Protein AF-A0AAD1B9V3-F1 (afdb_monomer)

Secondary structure (DSSP, 8-state):
-----------------HHHHHHHHHHHHHHHHHHHHH--SEEESGGGSTT--TTT----EEE-TTT----

pLDDT: mean 83.2, std 15.07, range [36.88, 96.19]

Radius of gyration: 15.34 Å; Cα contacts (8 Å, |Δi|>4): 40; chains: 1; bounding box: 28×27×48 Å

Solvent-accessible surface area (backbone atoms only — not comparable to full-atom values): 4816 Å² total; per-residue (Å²): 137,80,81,84,77,76,80,78,83,79,82,86,87,83,90,72,55,73,68,56,53,48,53,52,51,53,49,54,55,48,44,56,50,47,29,72,75,71,68,44,53,60,44,56,48,53,83,77,43,85,89,67,43,87,89,82,50,86,77,53,71,51,72,34,69,93,69,57,75,85,132

Mean predicted aligned error: 7.62 Å

Foldseek 3Di:
DDDPPPPPPDDDDDDDDPVVVVVVVVVQVVQVVCCVVVVDQKDKPQVVDPPDDPVPDDIDMDGDPVPDDDD

Nearest PDB structures (foldseek):
  2xss-assembly1_B-2  TM=5.131E-01  e=1.912E+00  Homo sapiens
  2xss-assembly1_A-2  TM=5.155E-01  e=2.916E+00  Homo sapiens

Sequence (71 aa):
MGSDQRIQLDEISILAEPDTLRALGEFLIKAATDMAADGLEHVHLQDVIEHFSHQAHVDVIALNRALIKPA

Structure (mmCIF, N/CA/C/O backbone):
data_AF-A0AAD1B9V3-F1
#
_entry.id   AF-A0AAD1B9V3-F1
#
loop_
_atom_site.group_PDB
_atom_site.id
_atom_site.type_symbol
_atom_site.label_atom_id
_atom_site.label_alt_id
_atom_site.label_comp_id
_atom_site.label_asym_id
_atom_site.label_entity_id
_atom_site.label_seq_id
_atom_site.pdbx_PDB_ins_code
_atom_site.Cartn_x
_atom_site.Cartn_y
_atom_site.Cartn_z
_atom_site.occupancy
_atom_site.B_iso_or_equiv
_atom_site.auth_seq_id
_atom_site.auth_comp_id
_atom_site.auth_asym_id
_atom_site.auth_atom_id
_atom_site.pdbx_PDB_model_num
ATOM 1 N N . MET A 1 1 ? 15.741 -5.216 36.528 1.00 36.88 1 MET A N 1
ATOM 2 C CA . MET A 1 1 ? 15.638 -6.178 35.416 1.00 36.88 1 MET A CA 1
ATOM 3 C C . MET A 1 1 ? 14.922 -5.476 34.279 1.00 36.88 1 MET A C 1
ATOM 5 O O . MET A 1 1 ? 13.709 -5.347 34.336 1.00 36.88 1 MET A O 1
ATOM 9 N N . GLY A 1 2 ? 15.678 -4.891 33.349 1.00 43.78 2 GLY A N 1
ATOM 10 C CA . GLY A 1 2 ? 15.125 -4.295 32.135 1.00 43.78 2 GLY A CA 1
ATOM 11 C C . GLY A 1 2 ? 15.073 -5.389 31.085 1.00 43.78 2 GLY A C 1
ATOM 12 O O . GLY A 1 2 ? 16.108 -5.967 30.772 1.00 43.78 2 GLY A O 1
ATOM 13 N N . SER A 1 3 ? 13.880 -5.759 30.637 1.00 48.81 3 SER A N 1
ATOM 14 C CA . SER A 1 3 ? 13.739 -6.735 29.565 1.00 48.81 3 SER A CA 1
ATOM 15 C C . SER A 1 3 ? 14.259 -6.120 28.268 1.00 48.81 3 SER A C 1
ATOM 17 O O . SER A 1 3 ? 13.655 -5.180 27.751 1.00 48.81 3 SER A O 1
ATOM 19 N N . ASP A 1 4 ? 15.365 -6.665 27.762 1.00 52.06 4 ASP A N 1
ATOM 20 C CA . ASP A 1 4 ? 15.843 -6.493 26.392 1.00 52.06 4 ASP A CA 1
ATOM 21 C C . ASP A 1 4 ? 14.731 -6.883 25.406 1.00 52.06 4 ASP A C 1
ATOM 23 O O . ASP A 1 4 ? 14.592 -8.049 25.034 1.00 52.06 4 ASP A O 1
ATOM 27 N N . GLN A 1 5 ? 13.921 -5.924 24.958 1.00 48.25 5 GLN A N 1
ATOM 28 C CA . GLN A 1 5 ? 13.115 -6.119 23.756 1.00 48.25 5 GLN A CA 1
ATOM 29 C C . GLN A 1 5 ? 13.989 -5.777 22.552 1.00 48.25 5 GLN A C 1
ATOM 31 O O . GLN A 1 5 ? 14.098 -4.625 22.136 1.00 48.25 5 GLN A O 1
ATOM 36 N N . ARG A 1 6 ? 14.656 -6.801 22.009 1.00 48.50 6 ARG A N 1
ATOM 37 C CA . ARG A 1 6 ? 15.294 -6.727 20.692 1.00 48.50 6 ARG A CA 1
ATOM 38 C C . ARG A 1 6 ? 14.204 -6.462 19.656 1.00 48.50 6 ARG A C 1
ATOM 40 O O . ARG A 1 6 ? 13.390 -7.339 19.385 1.00 48.50 6 ARG A O 1
ATOM 47 N N . ILE A 1 7 ? 14.192 -5.266 19.075 1.00 49.84 7 ILE A N 1
ATOM 48 C CA . ILE A 1 7 ? 13.483 -5.030 17.818 1.00 49.84 7 ILE A CA 1
ATOM 49 C C . ILE A 1 7 ? 14.317 -5.735 16.747 1.00 49.84 7 ILE A C 1
ATOM 51 O O . ILE A 1 7 ? 15.386 -5.256 16.374 1.00 49.84 7 ILE A O 1
ATOM 55 N N . GLN A 1 8 ? 13.883 -6.921 16.326 1.00 55.66 8 GLN A N 1
ATOM 56 C CA . GLN A 1 8 ? 14.463 -7.596 15.175 1.00 55.66 8 GLN A CA 1
ATOM 57 C C . GLN A 1 8 ? 14.000 -6.835 13.930 1.00 55.66 8 GLN A C 1
ATOM 59 O O . GLN A 1 8 ? 12.812 -6.801 13.620 1.00 55.66 8 GLN A O 1
ATOM 64 N N . LEU A 1 9 ? 14.929 -6.133 13.283 1.00 52.50 9 LEU A N 1
ATOM 65 C CA . LEU A 1 9 ? 14.677 -5.475 12.007 1.00 52.50 9 LEU A CA 1
ATOM 66 C C . LEU A 1 9 ? 14.783 -6.548 10.923 1.00 52.50 9 LEU A C 1
ATOM 68 O O . LEU A 1 9 ? 15.872 -6.814 10.421 1.00 52.50 9 LEU A O 1
ATOM 72 N N . ASP A 1 10 ? 13.668 -7.210 10.632 1.00 70.50 10 ASP A N 1
ATOM 73 C CA . ASP A 1 10 ? 13.567 -8.086 9.470 1.00 70.50 10 ASP A CA 1
ATOM 74 C C . ASP A 1 10 ? 13.561 -7.211 8.205 1.00 70.50 10 ASP A C 1
ATOM 76 O O . ASP A 1 10 ? 12.774 -6.268 8.080 1.00 70.50 10 ASP A O 1
ATOM 80 N N . GLU A 1 11 ? 14.493 -7.473 7.290 1.00 71.62 11 GLU A N 1
ATOM 81 C CA . GLU A 1 11 ? 14.615 -6.732 6.035 1.00 71.62 11 GLU A CA 1
ATOM 82 C C . GLU A 1 11 ? 13.635 -7.283 4.991 1.00 71.62 11 GLU A C 1
ATOM 84 O O . GLU A 1 11 ? 13.522 -8.496 4.809 1.00 71.62 11 GLU 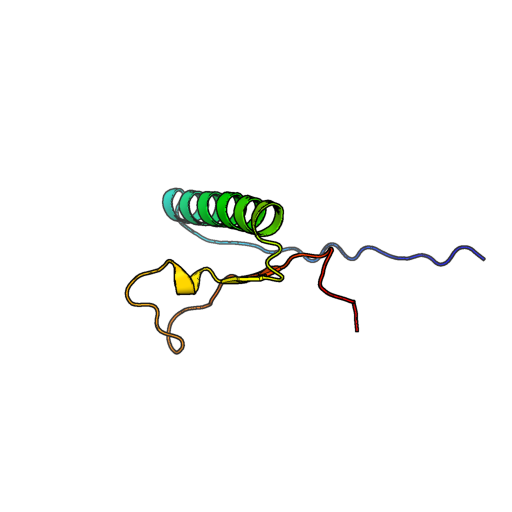A O 1
ATOM 89 N N . ILE A 1 12 ? 12.963 -6.387 4.264 1.00 81.06 12 ILE A N 1
ATOM 90 C CA . ILE A 1 12 ? 12.209 -6.728 3.054 1.00 81.06 12 ILE A CA 1
ATOM 91 C C . ILE A 1 12 ? 12.980 -6.174 1.856 1.00 81.06 12 ILE A C 1
ATOM 93 O O . ILE A 1 12 ? 13.052 -4.959 1.670 1.00 81.06 12 ILE A O 1
ATOM 97 N N . SER A 1 13 ? 13.532 -7.057 1.025 1.00 84.00 13 SER A N 1
ATOM 98 C CA . SER A 1 13 ? 14.163 -6.675 -0.242 1.00 84.00 13 SER A CA 1
ATOM 99 C C . SER A 1 13 ? 13.146 -6.784 -1.386 1.00 84.00 13 SER A C 1
ATOM 101 O O . SER A 1 13 ? 12.596 -7.857 -1.633 1.00 84.00 13 SER A O 1
ATOM 103 N N . ILE A 1 14 ? 12.902 -5.682 -2.104 1.00 87.19 14 ILE A N 1
ATOM 104 C CA . ILE A 1 14 ? 11.978 -5.624 -3.250 1.00 87.19 14 ILE A CA 1
ATOM 105 C C . ILE A 1 14 ? 12.794 -5.419 -4.528 1.00 87.19 14 ILE A C 1
ATOM 107 O O . ILE A 1 14 ? 13.458 -4.396 -4.686 1.00 87.19 14 ILE A O 1
ATOM 111 N N . LEU A 1 15 ? 12.730 -6.381 -5.452 1.00 90.31 15 LEU A N 1
ATOM 112 C CA . LEU A 1 15 ? 13.319 -6.263 -6.786 1.00 90.31 15 LEU A CA 1
ATOM 113 C C . LEU A 1 15 ? 12.223 -5.903 -7.791 1.00 90.31 15 LEU A C 1
ATOM 115 O O . LEU A 1 15 ? 11.381 -6.741 -8.108 1.00 90.31 15 LEU A O 1
ATOM 119 N N . ALA A 1 16 ? 12.231 -4.664 -8.278 1.00 89.38 16 ALA A N 1
ATOM 120 C CA . ALA A 1 16 ? 11.214 -4.164 -9.194 1.00 89.38 16 ALA A CA 1
ATOM 121 C C . ALA A 1 16 ? 11.723 -2.981 -10.032 1.00 89.38 16 ALA A C 1
ATOM 123 O O . ALA A 1 16 ? 12.755 -2.379 -9.728 1.00 89.38 16 ALA A O 1
ATOM 124 N N . GLU A 1 17 ? 10.976 -2.630 -11.078 1.00 95.81 17 GLU A N 1
ATOM 125 C CA . GLU A 1 17 ? 11.221 -1.414 -11.856 1.00 95.81 17 GLU A CA 1
ATOM 126 C C . GLU A 1 17 ? 10.874 -0.150 -11.045 1.00 95.81 17 GLU A C 1
ATOM 128 O O . GLU A 1 17 ? 9.997 -0.201 -10.174 1.00 95.81 17 GLU A O 1
ATOM 133 N N . PRO A 1 18 ? 11.489 1.013 -11.343 1.00 96.19 18 PRO A N 1
ATOM 134 C CA . PRO A 1 18 ? 11.210 2.261 -10.630 1.00 96.19 18 PRO A CA 1
ATOM 135 C C . PRO A 1 18 ? 9.723 2.640 -10.581 1.00 96.19 18 PRO A C 1
ATOM 137 O O . PRO A 1 18 ? 9.237 3.082 -9.542 1.00 96.19 18 PRO A O 1
ATOM 140 N N . ASP A 1 19 ? 8.981 2.423 -11.670 1.00 93.88 19 ASP A N 1
ATOM 141 C CA . ASP A 1 19 ? 7.545 2.717 -11.713 1.00 93.88 19 ASP A CA 1
ATOM 142 C C . ASP A 1 19 ? 6.728 1.789 -10.810 1.00 93.88 19 ASP A C 1
ATOM 144 O O . ASP A 1 19 ? 5.780 2.235 -10.164 1.00 93.88 19 ASP A O 1
ATOM 148 N N . THR A 1 20 ? 7.140 0.527 -10.682 1.00 90.19 20 THR A N 1
ATOM 149 C CA . THR A 1 20 ? 6.514 -0.413 -9.743 1.00 90.19 20 THR A CA 1
ATOM 150 C C . THR A 1 20 ? 6.772 0.013 -8.297 1.00 90.19 20 THR A C 1
ATOM 152 O O . THR A 1 20 ? 5.855 0.008 -7.478 1.00 90.19 20 THR A O 1
ATOM 155 N N . LEU A 1 21 ? 7.998 0.446 -7.977 1.00 93.12 21 LEU A N 1
ATOM 156 C CA . LEU A 1 21 ? 8.326 0.973 -6.646 1.00 93.12 21 LEU A CA 1
ATOM 157 C C . LEU A 1 21 ? 7.514 2.231 -6.315 1.00 93.12 21 LEU A C 1
ATOM 159 O O . LEU A 1 21 ? 7.052 2.385 -5.185 1.00 93.12 21 LEU A O 1
ATOM 163 N N . ARG A 1 22 ? 7.297 3.112 -7.299 1.00 94.50 22 ARG A N 1
ATOM 164 C CA . ARG A 1 22 ? 6.442 4.293 -7.135 1.00 94.50 22 ARG A CA 1
ATOM 165 C C . ARG A 1 22 ? 4.994 3.906 -6.839 1.00 94.50 22 ARG A C 1
ATOM 167 O O . ARG A 1 22 ? 4.440 4.422 -5.874 1.00 94.50 22 ARG A O 1
ATOM 174 N N . ALA A 1 23 ? 4.417 2.977 -7.600 1.00 91.06 23 ALA A N 1
ATOM 175 C CA . ALA A 1 23 ? 3.049 2.510 -7.375 1.00 91.06 23 ALA A CA 1
ATOM 176 C C . ALA A 1 23 ? 2.873 1.882 -5.979 1.00 91.06 23 ALA A C 1
ATOM 178 O O . ALA A 1 23 ? 1.892 2.158 -5.289 1.00 91.06 23 ALA A O 1
ATOM 179 N N . LEU A 1 24 ? 3.857 1.102 -5.513 1.00 91.88 24 LEU A N 1
ATOM 180 C CA . LEU A 1 24 ? 3.873 0.582 -4.141 1.00 91.88 24 LEU A CA 1
ATOM 181 C C . LEU A 1 24 ? 3.925 1.710 -3.100 1.00 91.88 24 LEU A C 1
ATOM 183 O O . LEU A 1 24 ? 3.215 1.656 -2.097 1.00 91.88 24 LEU A O 1
ATOM 187 N N . GLY A 1 25 ? 4.731 2.747 -3.333 1.00 93.56 25 GLY A N 1
ATOM 188 C CA . GLY A 1 25 ? 4.788 3.921 -2.461 1.00 93.56 25 GLY A CA 1
ATOM 189 C C . GLY A 1 25 ? 3.458 4.678 -2.388 1.00 93.56 25 GLY A C 1
ATOM 190 O O . GLY A 1 25 ? 3.000 5.019 -1.298 1.00 93.56 25 GLY A O 1
ATOM 191 N N . GLU A 1 26 ? 2.811 4.901 -3.532 1.00 94.38 26 GLU A N 1
ATOM 192 C CA . GLU A 1 26 ? 1.492 5.542 -3.618 1.00 94.38 26 GLU A CA 1
ATOM 193 C C . GLU A 1 26 ? 0.425 4.734 -2.867 1.00 94.38 26 GLU A C 1
ATOM 195 O O . GLU A 1 26 ? -0.351 5.305 -2.096 1.00 94.38 26 GLU A O 1
ATOM 200 N N . PHE A 1 27 ? 0.443 3.405 -3.010 1.00 93.81 27 PHE A N 1
ATOM 201 C CA . PHE A 1 27 ? -0.408 2.506 -2.235 1.00 93.81 27 PHE A CA 1
ATOM 202 C C . PHE A 1 27 ? -0.206 2.678 -0.723 1.00 93.81 27 PHE A C 1
ATOM 204 O O . PHE A 1 27 ? -1.182 2.872 0.000 1.00 93.81 27 PHE A O 1
ATOM 211 N N . LEU A 1 28 ? 1.041 2.661 -0.236 1.00 94.94 28 LEU A N 1
ATOM 212 C CA . LEU A 1 28 ? 1.333 2.792 1.197 1.00 94.94 28 LEU A CA 1
ATOM 213 C C . LEU A 1 28 ? 0.862 4.140 1.766 1.00 94.94 28 LEU A C 1
ATOM 215 O O . LEU A 1 28 ? 0.304 4.184 2.864 1.00 94.94 28 LEU A O 1
ATOM 219 N N . ILE A 1 29 ? 1.045 5.233 1.018 1.00 95.75 29 ILE A N 1
ATOM 220 C CA . ILE A 1 29 ? 0.575 6.572 1.414 1.00 95.75 29 ILE A CA 1
ATOM 221 C C . ILE A 1 29 ? -0.952 6.605 1.498 1.00 95.75 29 ILE A C 1
ATOM 223 O O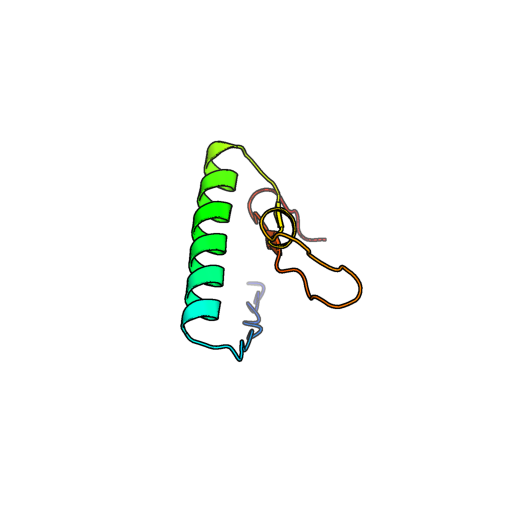 . ILE A 1 29 ? -1.512 7.140 2.463 1.00 95.75 29 ILE A O 1
ATOM 227 N N . LYS A 1 30 ? -1.635 6.027 0.505 1.00 94.19 30 LYS A N 1
ATOM 228 C CA . LYS A 1 30 ? -3.095 5.965 0.495 1.00 94.19 30 LYS A CA 1
ATOM 229 C C . LYS A 1 30 ? -3.614 5.123 1.659 1.00 94.19 30 LYS A C 1
ATOM 231 O O . LYS A 1 30 ? -4.446 5.605 2.416 1.00 94.19 30 LYS A O 1
ATOM 236 N N . ALA A 1 31 ? -3.065 3.927 1.861 1.00 94.25 31 ALA A N 1
ATOM 237 C CA . ALA A 1 31 ? -3.449 3.045 2.958 1.00 94.25 31 ALA A CA 1
ATOM 238 C C . ALA A 1 31 ? -3.296 3.727 4.327 1.00 94.25 31 ALA A C 1
ATOM 240 O O . ALA A 1 31 ? -4.213 3.676 5.140 1.00 94.25 31 ALA A O 1
ATOM 241 N N . ALA A 1 32 ? -2.181 4.425 4.570 1.00 95.00 32 ALA A N 1
ATOM 242 C CA . ALA A 1 32 ? -1.980 5.178 5.809 1.00 95.00 32 ALA A CA 1
ATOM 243 C C . ALA A 1 32 ? -3.026 6.293 5.999 1.00 95.00 32 ALA A C 1
ATOM 245 O O . ALA A 1 32 ? -3.499 6.517 7.114 1.00 95.00 32 ALA A O 1
ATOM 246 N N . THR A 1 33 ? -3.393 6.974 4.910 1.00 95.50 33 THR A N 1
ATOM 247 C CA . THR A 1 33 ? -4.419 8.026 4.917 1.00 95.50 33 THR A CA 1
ATOM 248 C C . THR A 1 33 ? -5.792 7.450 5.258 1.00 95.50 33 THR A C 1
ATOM 250 O O . THR A 1 33 ? -6.445 7.940 6.178 1.00 95.50 33 THR A O 1
ATOM 253 N N . ASP A 1 34 ? -6.193 6.379 4.573 1.00 93.50 34 ASP A N 1
ATOM 254 C CA . ASP A 1 34 ? -7.480 5.710 4.780 1.00 93.50 34 ASP A CA 1
ATOM 255 C C . ASP A 1 34 ? -7.576 5.135 6.205 1.00 93.50 34 ASP A C 1
ATOM 257 O O . ASP A 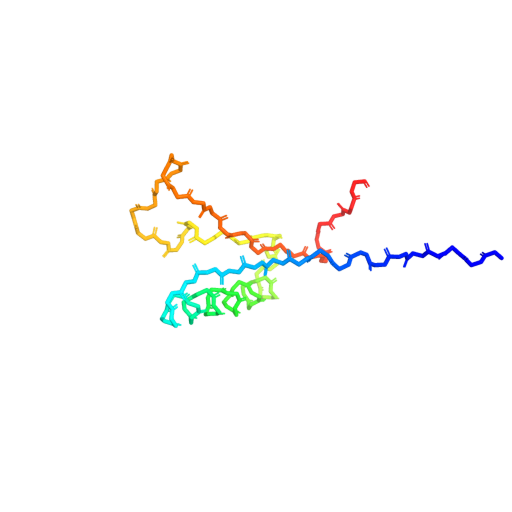1 34 ? -8.580 5.303 6.888 1.00 93.50 34 ASP A O 1
ATOM 261 N N . MET A 1 35 ? -6.505 4.527 6.727 1.00 94.69 35 MET A N 1
ATOM 262 C CA . MET A 1 35 ? -6.467 4.038 8.113 1.00 94.69 35 MET A CA 1
ATOM 263 C C . MET A 1 35 ? -6.678 5.153 9.140 1.00 94.69 35 MET A C 1
ATOM 265 O O . MET A 1 35 ? -7.355 4.942 10.147 1.00 94.69 35 MET A O 1
ATOM 269 N N . ALA A 1 36 ? -6.089 6.328 8.907 1.00 93.38 36 ALA A N 1
ATOM 270 C CA . ALA A 1 36 ? -6.218 7.466 9.809 1.00 93.38 36 ALA A CA 1
ATOM 271 C C . ALA A 1 36 ? -7.614 8.105 9.752 1.00 93.38 36 ALA A C 1
ATOM 273 O O . ALA A 1 36 ? -8.113 8.558 10.782 1.00 93.38 36 ALA A O 1
ATOM 274 N N . ALA A 1 37 ? -8.229 8.150 8.567 1.00 94.50 37 ALA A N 1
ATOM 275 C CA . ALA A 1 37 ? -9.539 8.761 8.355 1.00 94.50 37 ALA A CA 1
ATOM 276 C C . ALA A 1 37 ? -10.699 7.826 8.733 1.00 94.50 37 ALA A C 1
ATOM 278 O O . ALA A 1 37 ? -11.628 8.244 9.423 1.00 94.50 37 ALA A O 1
ATOM 279 N N . ASP A 1 38 ? -10.613 6.561 8.322 1.00 92.75 38 ASP A N 1
ATOM 280 C CA . ASP A 1 38 ? -11.730 5.613 8.331 1.00 92.75 38 ASP A CA 1
ATOM 281 C C . ASP A 1 38 ? -11.574 4.512 9.394 1.00 92.75 38 ASP A C 1
ATOM 283 O O . ASP A 1 38 ? -12.459 3.675 9.569 1.00 92.75 38 ASP A O 1
ATOM 287 N N . GLY A 1 39 ? -10.458 4.504 10.135 1.00 89.25 39 GLY A N 1
ATOM 288 C CA . GLY A 1 39 ? -10.220 3.551 11.222 1.00 89.25 39 GLY A CA 1
ATOM 289 C C . GLY A 1 39 ? -9.996 2.115 10.746 1.00 89.25 39 GLY A C 1
ATOM 290 O O . GLY A 1 39 ? -10.307 1.173 11.474 1.00 89.25 39 GLY A O 1
ATOM 291 N N . LEU A 1 40 ? -9.474 1.937 9.530 1.00 90.06 40 LEU A N 1
ATOM 292 C CA . LEU A 1 40 ? -9.222 0.618 8.950 1.00 90.06 40 LEU A CA 1
ATOM 293 C C . LEU A 1 40 ? -8.101 -0.124 9.692 1.00 90.06 40 LEU A C 1
ATOM 295 O O . LEU A 1 40 ? -7.053 0.446 10.016 1.00 90.06 40 LEU A O 1
ATOM 299 N N . GLU A 1 41 ? -8.310 -1.423 9.923 1.00 90.06 41 GLU A N 1
ATOM 300 C CA . GLU A 1 41 ? -7.309 -2.310 10.534 1.00 90.06 41 GLU A CA 1
ATOM 301 C C . GLU A 1 41 ? -6.214 -2.725 9.550 1.00 90.06 41 GLU A C 1
ATOM 303 O O . GLU A 1 41 ? -5.057 -2.890 9.936 1.00 90.06 41 GLU A O 1
ATOM 308 N N . HIS A 1 42 ? -6.569 -2.901 8.281 1.00 90.88 42 HIS A N 1
ATOM 309 C CA . HIS A 1 42 ? -5.657 -3.276 7.211 1.00 90.88 42 HIS A CA 1
ATOM 310 C C . HIS A 1 42 ? -6.210 -2.828 5.857 1.00 90.88 42 HIS A C 1
ATOM 312 O O . HIS A 1 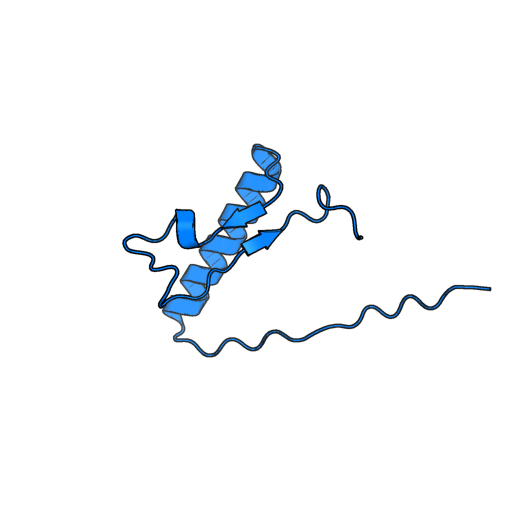42 ? -7.414 -2.624 5.710 1.00 90.88 42 HIS A O 1
ATOM 318 N N . VAL A 1 43 ? -5.323 -2.668 4.878 1.00 92.12 43 VAL A N 1
ATOM 319 C CA . VAL A 1 43 ? -5.673 -2.348 3.490 1.00 92.12 43 VAL A CA 1
ATOM 320 C C . VAL A 1 43 ? -4.869 -3.266 2.584 1.00 92.12 43 VAL A C 1
ATOM 322 O O . VAL A 1 43 ? -3.649 -3.368 2.740 1.00 92.12 43 VAL A O 1
ATOM 325 N N . HIS A 1 44 ? -5.546 -3.931 1.653 1.00 93.25 44 HIS A N 1
ATOM 326 C CA . HIS A 1 44 ? -4.905 -4.819 0.696 1.00 93.25 44 HIS A CA 1
ATOM 327 C C . HIS A 1 44 ? -4.630 -4.107 -0.629 1.00 93.25 44 HIS A C 1
ATOM 329 O O . HIS A 1 44 ? -5.457 -3.340 -1.124 1.00 93.25 44 HIS A O 1
ATOM 335 N N . LEU A 1 45 ? -3.483 -4.396 -1.240 1.00 90.88 45 LEU A N 1
ATOM 336 C CA . LEU A 1 45 ? -3.156 -3.894 -2.569 1.00 90.88 45 LEU A CA 1
ATOM 337 C C . LEU A 1 45 ? -4.041 -4.549 -3.641 1.00 90.88 45 LEU A C 1
ATOM 339 O O . LEU A 1 45 ? -4.433 -3.882 -4.597 1.00 90.88 45 LEU A O 1
ATOM 343 N N . GLN A 1 46 ? -4.407 -5.823 -3.479 1.00 88.88 46 GLN A N 1
ATOM 344 C CA . GLN A 1 46 ? -5.290 -6.514 -4.428 1.00 88.88 46 GLN A CA 1
ATOM 345 C C . GLN A 1 46 ? -6.655 -5.825 -4.613 1.00 88.88 46 GLN A C 1
ATOM 347 O O . GLN A 1 46 ? -7.238 -5.937 -5.686 1.00 88.88 46 GLN A O 1
ATOM 352 N N . ASP A 1 47 ? -7.149 -5.087 -3.611 1.00 85.69 47 ASP A N 1
ATOM 353 C CA . ASP A 1 47 ? -8.460 -4.423 -3.674 1.00 85.69 47 ASP A CA 1
AT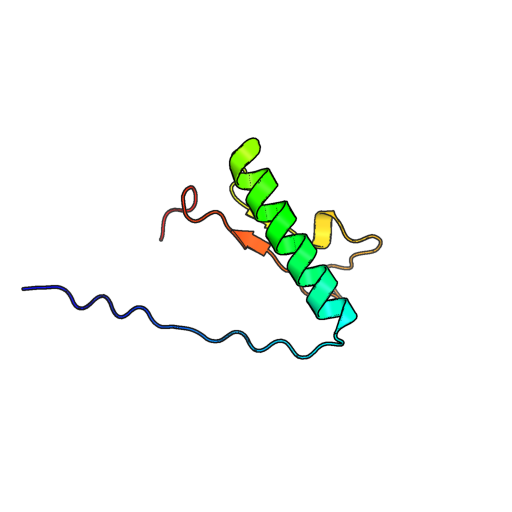OM 354 C C . ASP A 1 47 ? -8.467 -3.234 -4.650 1.00 85.69 47 ASP A C 1
ATOM 356 O O . ASP A 1 47 ? -9.527 -2.779 -5.079 1.00 85.69 47 ASP A O 1
ATOM 360 N N . VAL A 1 48 ? -7.283 -2.726 -5.006 1.00 81.00 48 VAL A N 1
ATOM 361 C CA . VAL A 1 48 ? -7.106 -1.572 -5.901 1.00 81.00 48 VAL A CA 1
ATOM 362 C C . VAL A 1 48 ? -6.445 -1.936 -7.233 1.00 81.00 48 VAL A C 1
ATOM 364 O O . VAL A 1 48 ? -6.270 -1.063 -8.081 1.00 81.00 48 VAL A O 1
ATOM 367 N N . ILE A 1 49 ? -6.086 -3.208 -7.439 1.00 82.06 49 ILE A N 1
ATOM 368 C CA . ILE A 1 49 ? -5.499 -3.707 -8.687 1.00 82.06 49 ILE A CA 1
ATOM 369 C C . ILE A 1 49 ? -6.566 -4.426 -9.514 1.00 82.06 49 ILE A C 1
ATOM 371 O O . ILE A 1 49 ? -7.139 -5.434 -9.099 1.00 82.06 49 ILE A O 1
ATOM 375 N N . GLU A 1 50 ? -6.784 -3.956 -10.741 1.00 83.25 50 GLU A N 1
ATOM 376 C CA . GLU A 1 50 ? -7.622 -4.668 -11.705 1.00 83.25 50 GLU A CA 1
ATOM 377 C C . GLU A 1 50 ? -6.980 -6.005 -12.114 1.00 83.25 50 GLU A C 1
ATOM 379 O O . GLU A 1 50 ? -5.768 -6.108 -12.302 1.00 83.25 50 GLU A O 1
ATOM 384 N N . HIS A 1 51 ? -7.806 -7.042 -12.287 1.00 86.81 51 HIS A N 1
ATOM 385 C CA . HIS A 1 51 ? -7.377 -8.382 -12.718 1.00 86.81 51 HIS A CA 1
ATOM 386 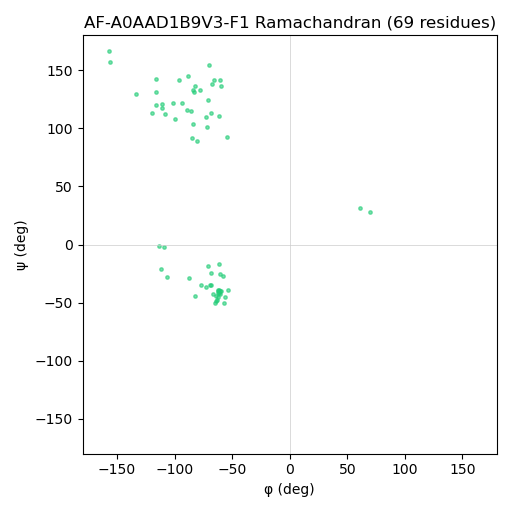C C . HIS A 1 51 ? -6.380 -9.090 -11.782 1.00 86.81 51 HIS A C 1
ATOM 388 O O . HIS A 1 51 ? -5.567 -9.906 -12.227 1.00 86.81 51 HIS A O 1
ATOM 394 N N . PHE A 1 52 ? -6.456 -8.833 -10.474 1.00 86.56 52 PHE A N 1
ATOM 395 C CA . PHE A 1 52 ? -5.674 -9.584 -9.499 1.00 86.56 52 PHE A CA 1
ATOM 396 C C . PHE A 1 52 ? -6.004 -11.090 -9.538 1.00 86.56 52 PHE A C 1
ATOM 398 O O . PHE A 1 52 ? -7.165 -11.494 -9.604 1.00 86.56 52 PHE A O 1
ATOM 405 N N . SER A 1 53 ? -4.972 -11.937 -9.477 1.00 87.94 53 SER A N 1
ATOM 406 C CA . SER A 1 53 ? -5.105 -13.391 -9.405 1.00 87.94 53 SER A CA 1
ATOM 407 C C . SER A 1 53 ? -4.460 -13.895 -8.125 1.00 87.94 53 SER A C 1
ATOM 409 O O . SER A 1 53 ? -3.238 -13.898 -8.009 1.00 87.94 53 SER A O 1
ATOM 411 N N . HIS A 1 54 ? -5.266 -14.415 -7.199 1.00 86.50 54 HIS A N 1
ATOM 412 C CA . HIS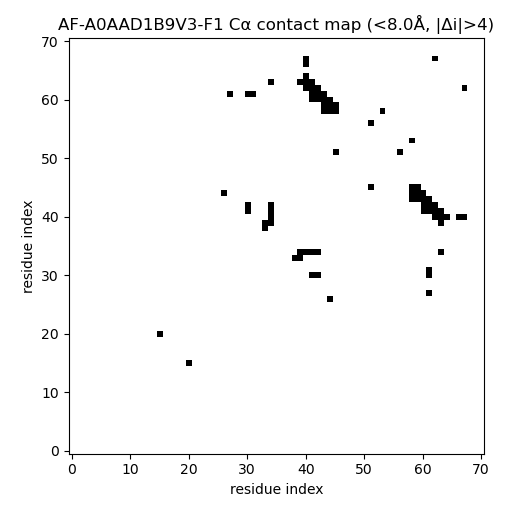 A 1 54 ? -4.763 -15.016 -5.956 1.00 86.50 54 HIS A CA 1
ATOM 413 C C . HIS A 1 54 ? -3.862 -16.240 -6.184 1.00 86.50 54 HIS A C 1
ATOM 415 O O . HIS A 1 54 ? -3.160 -16.666 -5.273 1.00 86.50 54 HIS A O 1
ATOM 421 N N . GLN A 1 55 ? -3.895 -16.834 -7.381 1.00 90.12 55 GLN A N 1
ATOM 422 C CA . GLN A 1 55 ? -3.039 -17.966 -7.726 1.00 90.12 55 GLN A CA 1
ATOM 423 C C . GLN A 1 55 ? -1.678 -17.524 -8.281 1.00 90.12 55 GLN A C 1
ATOM 425 O O . GLN A 1 55 ? -0.704 -18.261 -8.152 1.00 90.12 55 GLN A O 1
ATOM 430 N N . ALA A 1 56 ? -1.613 -16.355 -8.925 1.00 86.50 56 ALA A N 1
ATOM 431 C CA . ALA A 1 56 ? -0.430 -15.907 -9.660 1.00 86.50 56 ALA A CA 1
ATOM 432 C C . ALA A 1 56 ? 0.278 -14.704 -9.023 1.00 86.50 56 ALA A C 1
ATOM 434 O O . ALA A 1 56 ? 1.453 -14.481 -9.308 1.00 86.50 56 ALA A O 1
ATOM 435 N N . HIS A 1 57 ? -0.410 -13.925 -8.189 1.00 87.06 57 HIS A N 1
ATOM 436 C CA . HIS A 1 57 ? 0.106 -12.687 -7.619 1.00 87.06 57 HIS A CA 1
ATOM 437 C C . HIS A 1 57 ? 0.222 -12.784 -6.101 1.00 87.06 57 HIS A C 1
ATOM 439 O O . HIS A 1 57 ? -0.624 -13.361 -5.419 1.00 87.06 57 HIS A O 1
ATOM 445 N N . VAL A 1 58 ? 1.286 -12.180 -5.580 1.00 85.69 58 VAL A N 1
ATOM 446 C CA . VAL A 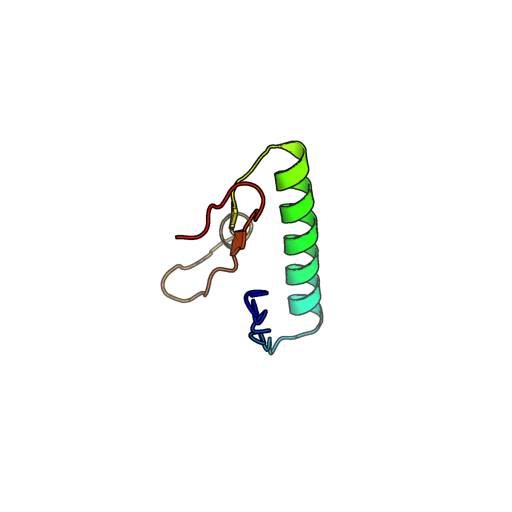1 58 ? 1.454 -11.933 -4.149 1.00 85.69 58 VAL A CA 1
ATOM 447 C C . VAL A 1 58 ? 0.713 -10.646 -3.809 1.00 85.69 58 VAL A C 1
ATOM 449 O O . VAL A 1 58 ? 0.859 -9.648 -4.513 1.00 85.69 58 VAL A O 1
ATOM 452 N N . ASP A 1 59 ? -0.072 -10.673 -2.737 1.00 88.75 59 ASP A N 1
ATOM 453 C CA . ASP A 1 59 ? -0.729 -9.480 -2.215 1.00 88.75 59 ASP A CA 1
ATOM 454 C C . ASP A 1 59 ? 0.175 -8.751 -1.211 1.00 88.75 59 ASP A C 1
ATOM 456 O O . ASP A 1 59 ? 0.919 -9.375 -0.449 1.00 88.75 59 ASP A O 1
ATOM 460 N N . VAL A 1 60 ? 0.095 -7.423 -1.209 1.00 89.81 60 VAL A N 1
ATOM 461 C CA . VAL A 1 60 ? 0.800 -6.559 -0.260 1.00 89.81 60 VAL A CA 1
ATOM 462 C C . VAL A 1 60 ? -0.237 -5.941 0.657 1.00 89.81 60 VAL A C 1
ATOM 464 O O . VAL A 1 60 ? -1.140 -5.240 0.209 1.00 89.81 60 VAL A O 1
ATOM 467 N N . ILE A 1 61 ? -0.091 -6.187 1.955 1.00 90.00 61 ILE A N 1
ATOM 468 C CA . ILE A 1 61 ? -1.076 -5.780 2.953 1.00 90.00 61 ILE A CA 1
ATOM 469 C C . ILE A 1 61 ? -0.430 -4.765 3.887 1.00 90.00 61 ILE A C 1
ATOM 471 O O . ILE A 1 61 ? 0.556 -5.065 4.563 1.00 90.00 61 ILE A O 1
ATOM 475 N N . ALA A 1 62 ? -0.998 -3.564 3.942 1.00 91.12 62 ALA A N 1
ATOM 476 C CA . ALA A 1 62 ? -0.657 -2.584 4.958 1.00 91.12 62 ALA A CA 1
ATOM 477 C C . ALA A 1 62 ? -1.468 -2.884 6.223 1.00 91.12 62 ALA A C 1
ATOM 479 O O . ALA A 1 62 ? -2.684 -3.052 6.156 1.00 91.12 62 ALA A O 1
ATOM 480 N N . LEU A 1 63 ? -0.806 -2.926 7.380 1.00 90.75 63 LEU A N 1
ATOM 481 C CA . LEU A 1 63 ? -1.420 -3.266 8.664 1.00 90.75 63 LEU A CA 1
ATOM 482 C C . LEU A 1 63 ? -1.365 -2.082 9.634 1.00 90.75 63 LEU A C 1
ATOM 484 O O . LEU A 1 63 ? -0.298 -1.510 9.871 1.00 90.75 63 LEU A O 1
ATOM 488 N N . ASN A 1 64 ? -2.495 -1.753 10.258 1.00 89.25 64 ASN A N 1
ATOM 489 C CA . ASN A 1 64 ? -2.576 -0.704 11.263 1.00 89.25 64 ASN A CA 1
ATOM 490 C C . ASN A 1 64 ? -2.171 -1.237 12.642 1.00 89.25 64 ASN A C 1
ATOM 492 O O . ASN A 1 64 ? -2.943 -1.891 13.350 1.00 89.25 64 ASN A O 1
ATOM 496 N N . ARG A 1 65 ? -0.951 -0.904 13.071 1.00 85.38 65 ARG A N 1
ATOM 497 C CA . ARG A 1 65 ? -0.418 -1.351 14.365 1.00 85.38 65 ARG A CA 1
ATOM 498 C C . ARG A 1 65 ? -1.241 -0.882 15.569 1.00 85.38 65 ARG A C 1
ATOM 500 O O . ARG A 1 65 ? -1.190 -1.537 16.605 1.00 85.38 65 ARG A O 1
ATOM 507 N N . ALA A 1 66 ? -1.980 0.222 15.464 1.00 87.31 66 ALA A N 1
ATOM 508 C CA . ALA A 1 66 ? -2.803 0.707 16.571 1.00 87.31 66 ALA A CA 1
ATOM 509 C C . ALA A 1 66 ? -3.997 -0.218 16.868 1.00 87.31 66 ALA A C 1
ATOM 511 O O . ALA A 1 66 ? -4.495 -0.227 17.993 1.00 87.31 66 ALA A O 1
ATOM 512 N N . LEU A 1 67 ? -4.438 -0.992 15.873 1.00 85.06 67 LEU A N 1
ATOM 513 C CA . LEU A 1 67 ? -5.633 -1.831 15.955 1.00 85.06 67 LEU A CA 1
ATOM 514 C C . LEU A 1 67 ? -5.293 -3.322 16.071 1.00 85.06 67 LEU A C 1
ATOM 516 O O . LEU A 1 67 ? -6.022 -4.076 16.714 1.00 85.06 67 LEU A O 1
ATOM 520 N N . ILE A 1 68 ? -4.141 -3.747 15.544 1.00 83.06 68 ILE A N 1
ATOM 521 C CA . ILE A 1 68 ? -3.703 -5.142 15.635 1.00 83.06 68 ILE A CA 1
ATOM 522 C C . ILE A 1 68 ? -2.960 -5.394 16.946 1.00 83.06 68 ILE A C 1
ATOM 524 O O . ILE A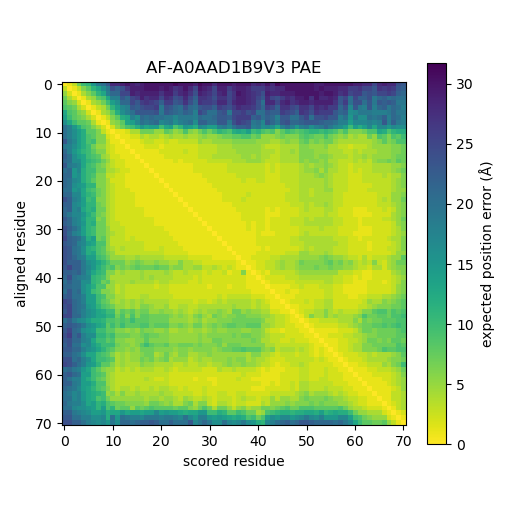 1 68 ? -1.855 -4.893 17.179 1.00 83.06 68 ILE A O 1
ATOM 528 N N . LYS A 1 69 ? -3.548 -6.242 17.794 1.00 73.94 69 LYS A N 1
ATOM 529 C CA . LYS A 1 69 ? -2.889 -6.729 19.007 1.00 73.94 69 LYS A CA 1
ATOM 530 C C . LYS A 1 69 ? -1.880 -7.823 18.645 1.00 73.94 69 LYS A C 1
ATOM 532 O O . LYS A 1 69 ? -2.230 -8.727 17.889 1.00 73.94 69 LYS A O 1
ATOM 537 N N . PRO A 1 70 ? -0.644 -7.765 19.172 1.00 62.91 70 PRO A N 1
ATOM 538 C CA . PRO A 1 70 ? 0.270 -8.891 19.059 1.00 62.91 70 PRO A CA 1
ATOM 539 C C . PRO A 1 70 ? -0.341 -10.125 19.738 1.00 62.91 70 PRO A C 1
ATOM 541 O O . PRO A 1 70 ? -1.015 -9.989 20.764 1.00 62.91 70 PRO A O 1
ATOM 544 N N . ALA A 1 71 ? -0.128 -11.289 19.120 1.00 57.97 71 ALA A N 1
ATOM 545 C CA . ALA A 1 71 ? -0.495 -12.591 19.672 1.00 57.97 71 ALA A CA 1
ATOM 546 C C . ALA A 1 71 ? 0.312 -12.918 20.936 1.00 57.97 71 ALA A C 1
ATOM 548 O O . ALA A 1 71 ? 1.483 -12.476 21.019 1.00 57.97 71 ALA A O 1
#